Protein AF-A0A0Q1AAW4-F1 (afdb_monomer)

Structure (mmCIF, N/CA/C/O backbone):
data_AF-A0A0Q1AAW4-F1
#
_entry.id   AF-A0A0Q1AAW4-F1
#
loop_
_atom_site.group_PDB
_atom_site.id
_atom_site.type_symbol
_atom_site.label_atom_id
_atom_site.label_alt_id
_atom_site.label_comp_id
_atom_site.label_asym_id
_atom_site.label_entity_id
_atom_site.label_seq_id
_atom_site.pdbx_PDB_ins_code
_atom_site.Cartn_x
_atom_site.Cartn_y
_atom_site.Cartn_z
_atom_site.occupancy
_atom_site.B_iso_or_equiv
_atom_site.auth_seq_id
_atom_site.auth_comp_id
_atom_site.auth_asym_id
_atom_site.auth_atom_id
_atom_site.pdbx_PDB_model_num
ATOM 1 N N . MET A 1 1 ? 6.799 3.475 -17.991 1.00 76.94 1 MET A N 1
ATOM 2 C CA . MET A 1 1 ? 6.198 3.605 -16.646 1.00 76.94 1 MET A CA 1
ATOM 3 C C . MET A 1 1 ? 6.449 2.311 -15.898 1.00 76.94 1 MET A C 1
ATOM 5 O O . MET A 1 1 ? 6.546 1.279 -16.550 1.00 76.94 1 MET A O 1
ATOM 9 N N . GLU A 1 2 ? 6.630 2.361 -14.581 1.00 87.25 2 GLU A N 1
ATOM 10 C CA . GLU A 1 2 ? 6.707 1.134 -13.782 1.00 87.25 2 GLU A CA 1
ATOM 11 C C . GLU A 1 2 ? 5.345 0.426 -13.766 1.00 87.25 2 GLU A C 1
ATOM 13 O O . GLU A 1 2 ? 4.299 1.068 -13.869 1.00 87.25 2 GLU A O 1
ATOM 18 N N . SER A 1 3 ? 5.360 -0.900 -13.698 1.00 91.25 3 SER A N 1
ATOM 19 C CA . SER A 1 3 ? 4.155 -1.724 -13.616 1.00 91.25 3 SER A CA 1
ATOM 20 C C . SER A 1 3 ? 4.257 -2.635 -12.410 1.00 91.25 3 SER A C 1
ATOM 22 O O . SER A 1 3 ? 5.326 -3.173 -12.113 1.00 91.25 3 SER A O 1
ATOM 24 N N . ILE A 1 4 ? 3.147 -2.774 -11.697 1.00 92.00 4 ILE A N 1
ATOM 25 C CA . ILE A 1 4 ? 3.079 -3.529 -10.453 1.00 92.00 4 ILE A CA 1
ATOM 26 C C . ILE A 1 4 ? 1.947 -4.524 -10.581 1.00 92.00 4 ILE A C 1
ATOM 28 O O . ILE A 1 4 ? 0.813 -4.151 -10.873 1.00 92.00 4 ILE A O 1
ATOM 32 N N . PHE A 1 5 ? 2.274 -5.785 -10.342 1.00 93.44 5 PHE A N 1
ATOM 33 C CA . PHE A 1 5 ? 1.333 -6.887 -10.402 1.00 93.44 5 PHE A CA 1
ATOM 34 C C . PHE A 1 5 ? 1.195 -7.474 -9.006 1.00 93.44 5 PHE A C 1
ATOM 36 O O . PHE A 1 5 ? 2.180 -7.897 -8.403 1.00 93.44 5 PHE A O 1
ATOM 43 N N . VAL A 1 6 ? -0.031 -7.476 -8.495 1.00 92.19 6 VAL A N 1
ATOM 44 C CA . VAL A 1 6 ? -0.391 -8.077 -7.210 1.00 92.19 6 VAL A CA 1
ATOM 45 C C . VAL A 1 6 ? -1.100 -9.384 -7.527 1.00 92.19 6 VAL A C 1
ATOM 47 O O . VAL A 1 6 ? -2.113 -9.385 -8.221 1.00 92.19 6 VAL A O 1
ATOM 50 N N . THR A 1 7 ? -0.529 -10.496 -7.079 1.00 92.25 7 THR A N 1
ATOM 51 C CA . THR A 1 7 ? -1.017 -11.846 -7.399 1.00 92.25 7 THR A CA 1
ATOM 52 C C . THR A 1 7 ? -1.551 -12.539 -6.145 1.00 92.25 7 THR A C 1
ATOM 54 O O . THR A 1 7 ? -1.738 -11.912 -5.101 1.00 92.25 7 THR A O 1
ATOM 57 N N . ASP A 1 8 ? -1.789 -13.842 -6.228 1.00 89.00 8 ASP A N 1
ATOM 58 C CA . ASP A 1 8 ? -2.186 -14.686 -5.108 1.00 89.00 8 ASP A CA 1
ATOM 59 C C . ASP A 1 8 ? -1.052 -15.015 -4.127 1.00 89.00 8 ASP A C 1
ATOM 61 O O . ASP A 1 8 ? -1.314 -15.215 -2.944 1.00 89.00 8 ASP A O 1
ATOM 65 N N . ASN A 1 9 ? 0.203 -15.011 -4.580 1.00 92.44 9 ASN A N 1
ATOM 66 C CA . ASN A 1 9 ? 1.351 -15.397 -3.751 1.00 92.44 9 ASN A CA 1
ATOM 67 C C . ASN A 1 9 ? 2.457 -14.326 -3.658 1.00 92.44 9 ASN A C 1
ATOM 69 O O . ASN A 1 9 ? 3.345 -14.405 -2.807 1.00 92.44 9 ASN A O 1
ATOM 73 N N . ARG A 1 10 ? 2.450 -13.335 -4.553 1.00 94.44 10 ARG A N 1
ATOM 74 C CA . ARG A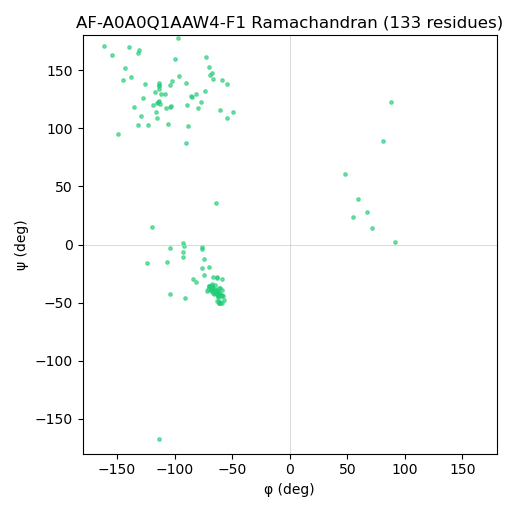 1 10 ? 3.573 -12.400 -4.709 1.00 94.44 10 ARG A CA 1
ATOM 75 C C . ARG A 1 10 ? 3.192 -11.044 -5.284 1.00 94.44 10 ARG A C 1
ATOM 77 O O . ARG A 1 10 ? 2.151 -10.891 -5.930 1.00 94.44 10 ARG A O 1
ATOM 84 N N . ILE A 1 11 ? 4.095 -10.087 -5.111 1.00 94.94 11 ILE A N 1
ATOM 85 C CA . ILE A 1 11 ? 4.085 -8.796 -5.793 1.00 94.94 11 ILE A CA 1
ATOM 86 C C . ILE A 1 11 ? 5.264 -8.751 -6.757 1.00 94.94 11 ILE A C 1
ATOM 88 O O . ILE A 1 11 ? 6.402 -8.990 -6.360 1.00 94.94 11 ILE A O 1
ATOM 92 N N . ILE A 1 12 ? 4.994 -8.394 -8.011 1.00 95.44 12 ILE A N 1
ATOM 93 C CA . ILE A 1 12 ? 6.015 -8.246 -9.050 1.00 95.44 12 ILE A CA 1
ATOM 94 C C . ILE A 1 12 ? 6.103 -6.776 -9.441 1.00 95.44 12 ILE A C 1
ATOM 96 O O . ILE A 1 12 ? 5.114 -6.181 -9.875 1.00 95.44 12 ILE A O 1
ATOM 100 N N . LYS A 1 13 ? 7.299 -6.198 -9.322 1.00 94.00 13 LYS A N 1
ATOM 101 C CA . LYS A 1 13 ? 7.619 -4.859 -9.815 1.00 94.00 13 LYS A CA 1
ATOM 102 C C . LYS A 1 13 ? 8.418 -4.965 -11.106 1.00 94.00 13 LYS A C 1
ATOM 104 O O . LYS A 1 13 ? 9.538 -5.468 -11.109 1.00 94.00 13 LYS A O 1
ATOM 109 N N . MET A 1 14 ? 7.868 -4.426 -12.186 1.00 94.56 14 MET A N 1
ATOM 110 C CA . MET A 1 14 ? 8.541 -4.303 -13.473 1.00 94.56 14 MET A CA 1
ATOM 111 C C . MET A 1 14 ? 8.898 -2.841 -13.727 1.00 94.56 14 MET A C 1
ATOM 113 O O . MET A 1 14 ? 8.026 -1.981 -13.840 1.00 94.56 14 MET A O 1
ATOM 117 N N . THR A 1 15 ? 10.191 -2.555 -13.833 1.00 93.31 15 THR A N 1
ATOM 118 C CA . THR A 1 15 ? 10.702 -1.205 -14.090 1.00 93.31 15 THR A CA 1
ATOM 119 C C . THR A 1 15 ? 11.405 -1.186 -15.443 1.00 93.31 15 THR A C 1
ATOM 121 O O . THR A 1 15 ? 12.485 -1.771 -15.553 1.00 93.31 15 THR A O 1
ATOM 124 N N . PRO A 1 16 ? 10.831 -0.544 -16.477 1.00 93.75 16 PRO A N 1
ATOM 125 C CA . PRO A 1 16 ? 11.491 -0.414 -17.769 1.00 93.75 16 PRO A CA 1
ATOM 126 C C . PRO A 1 16 ? 12.833 0.315 -17.649 1.00 93.75 16 PRO A C 1
ATOM 128 O O . PRO A 1 16 ? 12.967 1.287 -16.907 1.00 93.75 16 PRO A O 1
ATOM 131 N N . THR A 1 17 ? 13.813 -0.137 -18.416 1.00 92.50 17 THR A N 1
ATOM 132 C CA . THR A 1 17 ? 15.158 0.427 -18.544 1.00 92.50 17 THR A CA 1
ATOM 133 C C . THR A 1 17 ? 15.502 0.589 -20.027 1.00 92.50 17 THR A C 1
ATOM 135 O O . THR A 1 17 ? 14.776 0.105 -20.897 1.00 92.50 17 THR A O 1
ATOM 138 N N . THR A 1 18 ? 16.573 1.327 -20.341 1.00 91.44 18 THR A N 1
ATOM 139 C CA . THR A 1 18 ? 17.070 1.519 -21.721 1.00 91.44 18 THR A CA 1
ATOM 140 C C . THR A 1 18 ? 15.957 1.902 -22.711 1.00 91.44 18 THR A C 1
ATOM 142 O O . THR A 1 18 ? 15.655 1.157 -23.639 1.00 91.44 18 THR A O 1
ATOM 145 N N . LEU A 1 19 ? 15.287 3.038 -22.471 1.00 89.38 19 LEU A N 1
ATOM 146 C CA . LEU A 1 19 ? 14.175 3.539 -23.302 1.00 89.38 19 LEU A CA 1
ATOM 147 C C . LEU A 1 19 ? 13.011 2.541 -23.501 1.00 89.38 19 LEU A C 1
ATOM 149 O O . LEU A 1 19 ? 12.254 2.652 -24.458 1.00 89.38 19 LEU A O 1
ATOM 153 N N . GLY A 1 20 ? 12.844 1.575 -22.592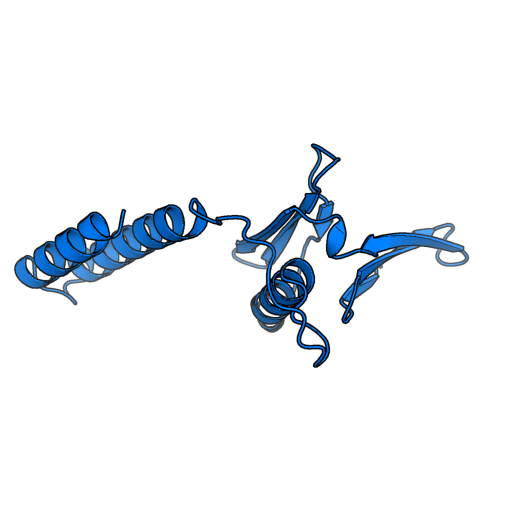 1.00 88.00 20 GLY A N 1
ATOM 154 C CA . GLY A 1 20 ? 11.774 0.575 -22.653 1.00 88.00 20 GLY A CA 1
ATOM 155 C C . GLY A 1 20 ? 12.138 -0.713 -23.390 1.00 88.00 20 GLY A C 1
ATOM 156 O O . GLY A 1 20 ? 11.302 -1.605 -23.476 1.00 88.00 20 GLY A O 1
ATOM 157 N N . LEU A 1 21 ? 13.376 -0.850 -23.877 1.00 92.88 21 LEU A N 1
ATOM 158 C CA . LEU A 1 21 ? 13.855 -2.074 -24.533 1.00 92.88 21 LEU A CA 1
ATOM 159 C C . LEU A 1 21 ? 14.173 -3.200 -23.542 1.00 92.88 21 LEU A C 1
ATOM 161 O O . LEU A 1 21 ? 14.262 -4.367 -23.920 1.00 92.88 21 LEU A O 1
ATOM 165 N N . ARG A 1 22 ? 14.397 -2.853 -22.273 1.00 94.62 22 ARG A N 1
ATOM 166 C CA . ARG A 1 22 ? 14.678 -3.796 -21.188 1.00 94.62 22 ARG A CA 1
ATOM 167 C C . ARG A 1 22 ? 13.799 -3.466 -19.989 1.00 94.62 22 ARG A C 1
ATOM 169 O O . ARG A 1 22 ? 13.216 -2.387 -19.914 1.00 94.62 22 ARG A O 1
ATOM 176 N N . ALA A 1 23 ? 13.704 -4.390 -19.042 1.00 94.31 23 ALA A N 1
ATOM 177 C CA . ALA A 1 23 ? 13.056 -4.138 -17.766 1.00 94.31 23 ALA A CA 1
ATOM 178 C C . ALA A 1 23 ? 13.770 -4.888 -16.642 1.00 94.31 23 ALA A C 1
ATOM 180 O O . ALA A 1 23 ? 14.189 -6.032 -16.814 1.00 94.31 23 ALA A O 1
ATOM 181 N N . ASN A 1 24 ? 13.878 -4.238 -15.488 1.00 95.25 24 ASN A N 1
ATOM 182 C CA . ASN A 1 24 ? 14.223 -4.896 -14.237 1.00 95.25 24 ASN A CA 1
ATOM 183 C C . ASN A 1 24 ? 12.944 -5.468 -13.630 1.00 95.25 24 ASN A C 1
ATOM 185 O O . ASN A 1 24 ? 11.966 -4.737 -13.459 1.00 95.25 24 ASN A O 1
ATOM 189 N N . ILE A 1 25 ? 12.962 -6.760 -13.313 1.00 95.00 25 ILE A N 1
ATOM 190 C CA . ILE A 1 25 ? 11.842 -7.466 -12.692 1.00 95.00 25 ILE A CA 1
ATOM 191 C C . ILE A 1 25 ? 12.270 -7.850 -11.281 1.00 95.00 25 ILE A C 1
ATOM 193 O O . ILE A 1 25 ? 13.262 -8.554 -11.102 1.00 95.00 25 ILE A O 1
ATOM 197 N N . THR A 1 26 ? 11.535 -7.371 -10.284 1.00 93.06 26 THR A N 1
ATOM 198 C CA . THR A 1 26 ? 11.738 -7.723 -8.878 1.00 93.06 26 THR A CA 1
ATOM 199 C C . THR A 1 26 ? 10.500 -8.436 -8.365 1.00 93.06 26 THR A C 1
ATOM 201 O O . THR A 1 26 ? 9.382 -7.966 -8.576 1.00 93.06 26 THR A O 1
ATOM 204 N N . ASP A 1 27 ? 10.713 -9.565 -7.702 1.00 94.31 27 ASP A N 1
ATOM 205 C CA . ASP A 1 27 ? 9.669 -10.412 -7.136 1.00 94.31 27 ASP A CA 1
ATOM 206 C C . ASP A 1 27 ? 9.761 -10.390 -5.605 1.00 94.31 27 ASP A C 1
ATOM 208 O O . ASP A 1 27 ? 10.850 -10.508 -5.038 1.00 94.31 27 ASP A O 1
ATOM 212 N N . HIS A 1 28 ? 8.618 -10.218 -4.946 1.00 93.69 28 HIS A N 1
ATOM 213 C CA . HIS A 1 28 ? 8.476 -10.257 -3.500 1.00 93.69 28 HIS A CA 1
ATOM 214 C C . HIS A 1 28 ? 7.337 -11.205 -3.119 1.00 93.69 28 HIS A C 1
ATOM 216 O O . HIS A 1 28 ? 6.162 -10.894 -3.333 1.00 93.69 28 HIS A O 1
ATOM 222 N N . LEU A 1 29 ? 7.679 -12.344 -2.515 1.00 94.69 29 LEU A N 1
ATOM 223 C CA . LEU A 1 29 ? 6.704 -13.294 -1.981 1.00 94.69 29 LEU A CA 1
ATOM 224 C C . LEU A 1 29 ? 5.997 -12.711 -0.756 1.00 94.69 29 LEU A C 1
ATOM 226 O O . LEU A 1 29 ? 6.610 -12.025 0.064 1.00 94.69 29 LEU A O 1
ATOM 230 N N . TYR A 1 30 ? 4.721 -13.048 -0.573 1.00 94.94 30 TYR A N 1
ATOM 231 C CA . TYR A 1 30 ? 3.990 -12.641 0.628 1.00 94.94 30 TYR A CA 1
ATOM 232 C C . TYR A 1 30 ? 4.569 -13.234 1.918 1.00 94.94 30 TYR A C 1
ATOM 234 O O . TYR A 1 30 ? 4.478 -12.601 2.970 1.00 94.94 30 TYR A O 1
ATOM 242 N N . SER A 1 31 ? 5.213 -14.405 1.845 1.00 91.69 31 SER A N 1
ATOM 243 C CA . SER A 1 31 ? 5.902 -15.033 2.982 1.00 91.69 31 SER A CA 1
ATOM 244 C C . SER A 1 31 ? 7.003 -14.158 3.577 1.00 91.69 31 SER A C 1
ATOM 246 O O . SER A 1 31 ? 7.256 -14.225 4.779 1.00 91.69 31 SER A O 1
ATOM 248 N N . ASP A 1 32 ? 7.624 -13.314 2.755 1.00 94.12 32 ASP A N 1
ATOM 249 C CA . ASP A 1 32 ? 8.787 -12.510 3.133 1.00 94.12 32 ASP A CA 1
ATOM 250 C C . ASP A 1 32 ? 8.376 -11.121 3.642 1.00 94.12 32 ASP A C 1
ATOM 252 O O . ASP A 1 32 ? 9.197 -10.351 4.148 1.00 94.12 32 ASP A O 1
ATOM 256 N N . MET A 1 33 ? 7.084 -10.803 3.552 1.00 93.81 33 MET A N 1
ATOM 257 C CA . MET A 1 33 ? 6.494 -9.564 4.036 1.00 93.81 33 MET A CA 1
ATOM 258 C C . MET A 1 33 ? 6.039 -9.730 5.491 1.00 93.81 33 MET A C 1
ATOM 260 O O . MET A 1 33 ? 5.503 -10.764 5.901 1.00 93.81 33 MET A O 1
ATOM 264 N N . ALA A 1 34 ? 6.283 -8.700 6.294 1.00 92.19 34 ALA A N 1
ATOM 265 C CA . ALA A 1 34 ? 5.873 -8.628 7.691 1.00 92.19 34 ALA A CA 1
ATOM 266 C C . ALA A 1 34 ? 4.493 -7.974 7.826 1.00 92.19 34 ALA A C 1
ATOM 268 O O . ALA A 1 34 ? 3.636 -8.466 8.554 1.00 92.19 34 ALA A O 1
ATOM 269 N N . ASN A 1 35 ? 4.274 -6.860 7.125 1.00 91.62 35 ASN A N 1
ATOM 270 C CA . ASN A 1 35 ? 2.992 -6.164 7.074 1.00 91.62 35 ASN A CA 1
ATOM 271 C C . ASN A 1 35 ? 2.934 -5.216 5.865 1.00 91.62 35 ASN A C 1
ATOM 273 O O . ASN A 1 35 ? 3.944 -4.964 5.205 1.00 91.62 35 ASN A O 1
ATOM 277 N N . ALA A 1 36 ? 1.744 -4.677 5.603 1.00 93.31 36 ALA A N 1
ATOM 278 C CA . ALA A 1 36 ? 1.515 -3.653 4.594 1.00 93.31 36 ALA A CA 1
ATOM 279 C C . ALA A 1 36 ? 0.564 -2.575 5.131 1.00 93.31 36 ALA A C 1
ATOM 281 O O . ALA A 1 36 ? -0.363 -2.896 5.878 1.00 93.31 36 ALA A O 1
ATOM 282 N N . ASN A 1 37 ? 0.789 -1.315 4.744 1.00 92.19 37 ASN A N 1
ATOM 283 C CA . ASN A 1 37 ? 0.009 -0.151 5.174 1.00 92.19 37 ASN A CA 1
ATOM 284 C C . ASN A 1 37 ? -0.153 0.864 4.036 1.00 92.19 37 ASN A C 1
ATOM 286 O O . ASN A 1 37 ? 0.721 0.993 3.179 1.00 92.19 37 ASN A O 1
ATOM 290 N N . LEU A 1 38 ? -1.245 1.631 4.060 1.00 92.44 38 LEU A N 1
ATOM 291 C CA . LEU A 1 38 ? -1.481 2.731 3.123 1.00 92.44 38 LEU A CA 1
ATOM 292 C C . LEU A 1 38 ? -1.239 4.081 3.794 1.00 92.44 38 LEU A C 1
ATOM 294 O O . LEU A 1 38 ? -1.736 4.339 4.888 1.00 92.44 38 LEU A O 1
ATOM 298 N N . LYS A 1 39 ? -0.575 4.987 3.082 1.00 90.00 39 LYS A N 1
ATOM 299 C CA . LYS A 1 39 ? -0.519 6.411 3.404 1.00 90.00 39 LYS A CA 1
ATOM 300 C C . LYS A 1 39 ? -1.399 7.166 2.415 1.00 90.00 39 LYS A C 1
ATOM 302 O O . LYS A 1 39 ? -1.034 7.358 1.257 1.00 90.00 39 LYS A O 1
ATOM 307 N N . LYS A 1 40 ? -2.582 7.577 2.868 1.00 87.94 40 LYS A N 1
ATOM 308 C CA . LYS A 1 40 ? -3.565 8.281 2.034 1.00 87.94 40 LYS A CA 1
ATOM 309 C C . LYS A 1 40 ? -3.189 9.757 1.914 1.00 87.94 40 LYS A C 1
ATOM 311 O O . LYS A 1 40 ? -3.163 10.473 2.910 1.00 87.94 40 LYS A O 1
ATOM 316 N N . GLY A 1 41 ? -2.902 10.204 0.697 1.00 84.94 41 GLY A N 1
ATOM 317 C CA . GLY A 1 41 ? -2.718 11.612 0.359 1.00 84.94 41 GLY A CA 1
ATOM 318 C C . GLY A 1 41 ? -3.984 12.246 -0.225 1.00 84.94 41 GLY A C 1
ATOM 319 O O . GLY A 1 41 ? -5.008 11.593 -0.444 1.00 84.94 41 GLY A O 1
ATOM 320 N N . ILE A 1 42 ? -3.914 13.547 -0.518 1.00 83.25 42 ILE A N 1
ATOM 321 C CA . ILE A 1 42 ? -5.026 14.301 -1.127 1.00 83.25 42 ILE A CA 1
ATOM 322 C C . ILE A 1 42 ? -5.260 13.861 -2.579 1.00 83.25 42 ILE A C 1
ATOM 324 O O . ILE A 1 42 ? -6.408 13.746 -3.000 1.00 83.25 42 ILE A O 1
ATOM 328 N N . LEU A 1 43 ? -4.194 13.532 -3.312 1.00 83.06 43 LEU A N 1
ATOM 329 C CA . LEU A 1 43 ? -4.266 13.162 -4.729 1.00 83.06 43 LEU A CA 1
ATOM 330 C C . LEU A 1 43 ? -4.111 11.659 -4.957 1.00 83.06 43 LEU A C 1
ATOM 332 O O . LEU A 1 43 ? -4.878 11.070 -5.709 1.00 83.06 43 LEU A O 1
ATOM 336 N N . ALA A 1 44 ? -3.176 11.022 -4.257 1.00 87.19 44 ALA A N 1
ATOM 337 C CA . ALA A 1 44 ? -2.878 9.608 -4.432 1.00 87.19 44 ALA A CA 1
ATOM 338 C C . ALA A 1 44 ? -2.621 8.915 -3.095 1.00 87.19 44 ALA A C 1
ATOM 340 O O . ALA A 1 44 ? -2.522 9.564 -2.050 1.00 87.19 44 ALA A O 1
ATOM 341 N N . THR A 1 45 ? -2.539 7.590 -3.140 1.00 90.56 45 THR A N 1
ATOM 342 C CA . THR A 1 45 ? -2.198 6.762 -1.985 1.00 90.56 45 THR A CA 1
ATOM 343 C C . THR A 1 45 ? -0.855 6.092 -2.223 1.00 90.56 45 THR A C 1
ATOM 345 O O . THR A 1 45 ? -0.609 5.564 -3.303 1.00 90.56 45 THR A O 1
ATOM 348 N N . ASP A 1 46 ? -0.005 6.077 -1.204 1.00 92.38 46 ASP A N 1
ATOM 349 C CA . ASP A 1 46 ? 1.234 5.306 -1.225 1.00 92.38 46 ASP A CA 1
ATOM 350 C C . ASP A 1 46 ? 1.050 4.029 -0.398 1.00 92.38 46 ASP A C 1
ATOM 352 O O . ASP A 1 46 ? 0.419 4.050 0.660 1.00 92.38 46 ASP A O 1
ATOM 356 N N . LEU A 1 47 ? 1.608 2.915 -0.861 1.00 92.69 47 LEU A N 1
ATOM 357 C CA . LEU A 1 47 ? 1.615 1.633 -0.164 1.00 92.69 47 LEU A CA 1
ATOM 358 C C . LEU A 1 47 ? 3.024 1.339 0.348 1.00 92.69 47 LEU A C 1
ATOM 360 O O . LEU A 1 47 ? 3.999 1.390 -0.402 1.00 92.69 47 LEU A O 1
ATOM 364 N N . PHE A 1 48 ? 3.102 0.999 1.628 1.00 94.44 48 PHE A N 1
ATOM 365 C CA . PHE A 1 48 ? 4.323 0.651 2.337 1.00 94.44 48 PHE A CA 1
ATOM 366 C C . PHE A 1 48 ? 4.251 -0.808 2.752 1.00 94.44 48 PHE A C 1
ATOM 368 O O . PHE A 1 48 ? 3.330 -1.197 3.469 1.00 94.44 48 PHE A O 1
ATOM 375 N N . ILE A 1 49 ? 5.222 -1.604 2.320 1.00 94.38 49 ILE A N 1
ATOM 376 C CA . ILE A 1 49 ? 5.337 -3.016 2.668 1.00 94.38 49 ILE A CA 1
ATOM 377 C C . ILE A 1 49 ? 6.623 -3.200 3.462 1.00 94.38 49 ILE A C 1
ATOM 379 O O . ILE A 1 49 ? 7.727 -3.020 2.943 1.00 94.38 49 ILE A O 1
ATOM 383 N N . ASN A 1 50 ? 6.470 -3.566 4.729 1.00 92.75 50 ASN A N 1
ATOM 384 C CA . ASN A 1 50 ? 7.597 -3.912 5.577 1.00 92.75 50 ASN A CA 1
ATOM 385 C C . ASN A 1 50 ? 7.998 -5.357 5.297 1.00 92.75 50 ASN A C 1
ATOM 387 O O . ASN A 1 50 ? 7.159 -6.259 5.311 1.00 92.75 50 ASN A O 1
ATOM 391 N N . MET A 1 51 ? 9.284 -5.572 5.057 1.00 90.94 51 MET A N 1
ATOM 392 C CA . MET A 1 51 ? 9.858 -6.882 4.769 1.00 90.94 51 MET A CA 1
ATOM 393 C C . MET A 1 51 ? 10.435 -7.483 6.054 1.00 90.94 51 MET A C 1
ATOM 395 O O . MET A 1 51 ? 10.973 -6.760 6.889 1.00 90.94 51 MET A O 1
ATOM 399 N N . ARG A 1 52 ? 10.354 -8.806 6.228 1.00 90.38 52 ARG A N 1
ATOM 400 C CA . ARG A 1 52 ? 10.806 -9.486 7.461 1.00 90.38 52 ARG A CA 1
ATOM 401 C C . ARG A 1 52 ? 12.311 -9.375 7.694 1.00 90.38 52 ARG A C 1
ATOM 403 O O . ARG A 1 52 ? 12.752 -9.286 8.833 1.00 90.38 52 ARG A O 1
ATOM 410 N N . HIS A 1 53 ? 13.087 -9.380 6.613 1.00 90.31 53 HIS A N 1
ATOM 411 C CA . HIS A 1 53 ? 14.554 -9.413 6.652 1.00 90.31 53 HIS A CA 1
ATOM 412 C C . HIS A 1 53 ? 15.197 -8.198 5.978 1.00 90.31 53 HIS A C 1
ATOM 414 O O . HIS A 1 53 ? 16.386 -8.221 5.671 1.00 90.31 53 HIS A O 1
ATOM 420 N N . ASN A 1 54 ? 14.422 -7.141 5.727 1.00 84.06 54 ASN A N 1
ATOM 421 C CA . ASN A 1 54 ? 14.938 -5.914 5.137 1.00 84.06 54 ASN A CA 1
ATOM 422 C C . ASN A 1 54 ? 14.378 -4.696 5.894 1.00 84.06 54 ASN A C 1
ATOM 424 O O . ASN A 1 54 ? 13.161 -4.505 5.903 1.00 84.06 54 ASN A O 1
ATOM 428 N N . PRO A 1 55 ? 15.245 -3.876 6.524 1.00 80.38 55 PRO A N 1
ATOM 429 C CA . PRO A 1 55 ? 14.816 -2.717 7.303 1.00 80.38 55 PRO A CA 1
ATOM 430 C C . PRO A 1 55 ? 14.249 -1.589 6.436 1.00 80.38 55 PRO A C 1
ATOM 432 O O . PRO A 1 55 ? 13.553 -0.718 6.950 1.00 80.38 55 PRO A O 1
ATOM 435 N N . GLN A 1 56 ? 14.546 -1.581 5.133 1.00 86.06 56 GLN A N 1
ATOM 436 C CA . GLN A 1 56 ? 13.989 -0.601 4.211 1.00 86.06 56 GLN A CA 1
ATOM 437 C C . GLN A 1 56 ? 12.661 -1.116 3.640 1.00 86.06 56 GLN A C 1
ATOM 439 O O . GLN A 1 56 ? 12.650 -2.169 2.992 1.00 86.06 56 GLN A O 1
ATOM 444 N N . PRO A 1 57 ? 11.541 -0.397 3.845 1.00 82.88 57 PRO A N 1
ATOM 445 C CA . PRO A 1 57 ? 10.253 -0.813 3.320 1.00 82.88 57 PRO A CA 1
ATOM 446 C C . PRO A 1 57 ? 10.243 -0.749 1.795 1.00 82.88 57 PRO A C 1
ATOM 448 O O . PRO A 1 57 ? 10.758 0.185 1.175 1.00 82.88 57 PRO A O 1
ATOM 451 N N . PHE A 1 58 ? 9.582 -1.722 1.180 1.00 90.19 58 PHE A N 1
ATOM 452 C CA . PHE A 1 58 ? 9.252 -1.654 -0.232 1.00 90.19 58 PHE A CA 1
ATOM 453 C C . PHE A 1 58 ? 8.059 -0.713 -0.412 1.00 90.19 58 PHE A C 1
ATOM 455 O O . PHE A 1 58 ? 7.002 -0.907 0.191 1.00 90.19 58 PHE A O 1
ATOM 462 N N . MET A 1 59 ? 8.242 0.327 -1.223 1.00 90.81 59 MET A N 1
ATOM 463 C CA . MET A 1 59 ? 7.233 1.361 -1.431 1.00 90.81 59 MET A CA 1
ATOM 464 C C . MET A 1 59 ? 6.701 1.345 -2.855 1.00 90.81 59 MET A C 1
ATOM 466 O O . MET A 1 59 ? 7.463 1.301 -3.825 1.00 90.81 59 MET A O 1
ATOM 470 N N . ILE A 1 60 ? 5.389 1.500 -2.957 1.00 90.50 60 ILE A N 1
ATOM 471 C CA . ILE A 1 60 ? 4.684 1.743 -4.205 1.00 90.50 60 ILE A CA 1
ATOM 472 C C . ILE A 1 60 ? 3.998 3.097 -4.082 1.00 90.50 60 ILE A C 1
ATOM 474 O O . ILE A 1 60 ? 3.183 3.300 -3.184 1.00 90.50 60 ILE A O 1
ATOM 478 N N . LYS A 1 61 ? 4.344 4.024 -4.972 1.00 90.50 61 LYS A N 1
ATOM 479 C CA . LYS A 1 61 ? 3.821 5.391 -4.947 1.00 90.50 61 LYS A CA 1
ATOM 480 C C . LYS A 1 61 ? 2.690 5.575 -5.944 1.00 90.50 61 LYS A C 1
ATOM 482 O O . LYS A 1 61 ? 2.606 4.845 -6.929 1.00 90.50 61 LYS A O 1
ATOM 487 N N . ASN A 1 62 ? 1.888 6.612 -5.722 1.00 89.31 62 ASN A N 1
ATOM 488 C CA . ASN A 1 62 ? 0.884 7.088 -6.676 1.00 89.31 62 ASN A CA 1
ATOM 489 C C . ASN A 1 62 ? -0.182 6.043 -7.059 1.00 89.31 62 ASN A C 1
ATOM 491 O O . ASN A 1 62 ? -0.613 5.979 -8.210 1.00 89.31 62 ASN A O 1
ATOM 495 N N . ILE A 1 63 ? -0.635 5.234 -6.100 1.00 90.25 63 ILE A N 1
ATOM 496 C CA . ILE A 1 63 ? -1.740 4.296 -6.318 1.00 90.25 63 ILE A CA 1
ATOM 497 C C . ILE A 1 63 ? -3.066 5.079 -6.388 1.00 90.25 63 ILE A C 1
ATOM 499 O O . ILE A 1 63 ? -3.332 5.910 -5.503 1.00 90.25 63 ILE A O 1
ATOM 503 N N . PRO A 1 64 ? -3.919 4.805 -7.395 1.00 88.31 64 PRO A N 1
ATOM 504 C CA . PRO A 1 64 ? -5.289 5.310 -7.460 1.00 88.31 64 PRO A CA 1
ATOM 505 C C . PRO A 1 64 ? -6.099 4.979 -6.198 1.00 88.31 64 PRO A C 1
ATOM 507 O O . PRO A 1 64 ? -5.993 3.895 -5.621 1.00 88.31 64 PRO A O 1
ATOM 510 N N . LYS A 1 65 ? -6.894 5.939 -5.719 1.00 85.81 65 LYS A N 1
ATOM 511 C CA . LYS A 1 65 ? -7.588 5.828 -4.422 1.00 85.81 65 LYS A CA 1
ATOM 512 C C . LYS A 1 65 ? -8.679 4.761 -4.395 1.00 85.81 65 LYS A C 1
ATOM 514 O O . LYS A 1 65 ? -8.901 4.153 -3.351 1.00 85.81 65 LYS A O 1
ATOM 519 N N . ASP A 1 66 ? -9.346 4.579 -5.522 1.00 86.75 66 ASP A N 1
ATOM 520 C CA . ASP A 1 66 ? -10.403 3.603 -5.769 1.00 86.75 66 ASP A CA 1
ATOM 521 C C . ASP A 1 66 ? -9.915 2.159 -5.575 1.00 86.75 66 ASP A C 1
ATOM 523 O O . ASP A 1 66 ? -10.589 1.388 -4.900 1.00 86.75 66 ASP A O 1
ATOM 527 N N . GLY A 1 67 ? -8.713 1.817 -6.050 1.00 84.56 67 GLY A N 1
ATOM 528 C CA . GLY A 1 67 ? -8.147 0.463 -5.918 1.00 84.56 67 GLY A CA 1
ATOM 529 C C . GLY A 1 67 ? -7.258 0.223 -4.689 1.00 84.56 67 GLY A C 1
ATOM 530 O O . GLY A 1 67 ? -6.892 -0.917 -4.397 1.00 84.56 67 GLY A O 1
ATOM 531 N N . ALA A 1 68 ? -6.877 1.271 -3.951 1.00 89.44 68 ALA A N 1
ATOM 532 C CA . ALA A 1 68 ? -5.834 1.164 -2.927 1.00 89.44 68 ALA A CA 1
ATOM 533 C C . ALA A 1 68 ? -6.192 0.212 -1.769 1.00 89.44 68 ALA A C 1
ATOM 535 O O . ALA A 1 68 ? -5.341 -0.563 -1.326 1.00 89.44 68 ALA A O 1
ATOM 536 N N . ASN A 1 69 ? -7.437 0.247 -1.277 1.00 90.44 69 ASN A N 1
ATOM 537 C CA . ASN A 1 69 ? -7.849 -0.619 -0.164 1.00 90.44 69 ASN A CA 1
ATOM 538 C C . ASN A 1 69 ? -7.934 -2.094 -0.592 1.00 90.44 69 ASN A C 1
ATOM 540 O O . ASN A 1 69 ? -7.572 -2.968 0.192 1.00 90.44 69 ASN A O 1
ATOM 544 N N . ASP A 1 70 ? -8.353 -2.371 -1.828 1.00 90.62 70 ASP A N 1
ATOM 545 C CA . ASP A 1 70 ? -8.433 -3.737 -2.358 1.00 90.62 70 ASP A CA 1
ATOM 546 C C . ASP A 1 70 ? -7.043 -4.348 -2.535 1.00 90.62 70 ASP A C 1
ATOM 548 O O . ASP A 1 70 ? -6.815 -5.507 -2.177 1.00 90.62 70 ASP A O 1
ATOM 552 N N . ILE A 1 71 ? -6.081 -3.542 -2.995 1.00 91.19 71 ILE A N 1
ATOM 553 C CA . ILE A 1 71 ? -4.668 -3.927 -3.047 1.00 91.19 71 ILE A CA 1
ATOM 554 C C . ILE A 1 71 ? -4.152 -4.244 -1.639 1.00 91.19 71 ILE A C 1
ATOM 556 O O . ILE A 1 71 ? -3.587 -5.317 -1.426 1.00 91.19 71 ILE A O 1
ATOM 560 N N . LEU A 1 72 ? -4.3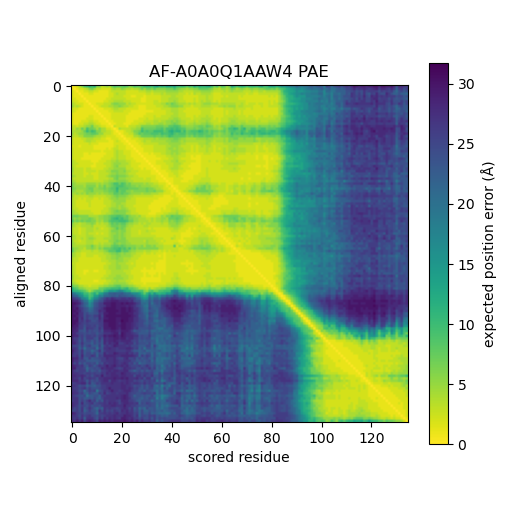81 -3.354 -0.664 1.00 92.50 72 LEU A N 1
ATOM 561 C CA . LEU A 1 72 ? -3.961 -3.577 0.723 1.00 92.50 72 LEU A CA 1
ATOM 562 C C . LEU A 1 72 ? -4.552 -4.877 1.283 1.00 92.50 72 LEU A C 1
ATOM 564 O O . LEU A 1 72 ? -3.821 -5.693 1.842 1.00 92.50 72 LEU A O 1
ATOM 568 N N . LYS A 1 73 ? -5.859 -5.085 1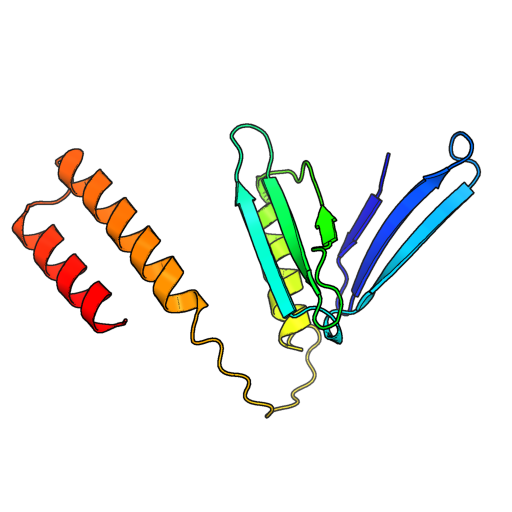.098 1.00 91.88 73 LYS A N 1
ATOM 569 C CA . LYS A 1 73 ? -6.568 -6.283 1.554 1.00 91.88 73 LYS A CA 1
ATOM 570 C C . LYS A 1 73 ? -5.993 -7.543 0.917 1.00 91.88 73 LYS A C 1
ATOM 572 O O . LYS A 1 73 ? -5.764 -8.524 1.618 1.00 91.88 73 LYS A O 1
ATOM 577 N N . THR A 1 74 ? -5.726 -7.516 -0.387 1.00 91.44 74 THR A N 1
ATOM 578 C CA . THR A 1 74 ? -5.109 -8.637 -1.109 1.00 91.44 74 THR A CA 1
ATOM 579 C C . THR A 1 74 ? -3.751 -8.974 -0.503 1.00 91.44 74 THR A C 1
ATOM 581 O O . THR A 1 74 ? -3.522 -10.105 -0.089 1.00 91.44 74 THR A O 1
ATOM 584 N N . ILE A 1 75 ? -2.884 -7.984 -0.315 1.00 92.88 75 ILE A N 1
ATOM 585 C CA . ILE A 1 75 ? -1.554 -8.211 0.260 1.00 92.88 75 ILE A CA 1
ATOM 586 C C . ILE A 1 75 ? -1.652 -8.754 1.689 1.00 92.88 75 ILE A C 1
ATOM 588 O O . ILE A 1 75 ? -0.975 -9.719 2.024 1.00 92.88 75 ILE A O 1
ATOM 592 N N . GLN A 1 76 ? -2.528 -8.196 2.527 1.00 93.56 76 GLN A N 1
ATOM 593 C CA . GLN A 1 76 ? -2.736 -8.682 3.894 1.00 93.56 76 GLN A CA 1
ATOM 594 C C . GLN A 1 76 ? -3.253 -10.127 3.927 1.00 93.56 76 GLN A C 1
ATOM 596 O O . GLN A 1 76 ? -2.783 -10.930 4.734 1.00 93.56 76 GLN A O 1
ATOM 601 N N . MET A 1 77 ? -4.182 -10.488 3.036 1.00 90.62 77 MET A N 1
ATOM 602 C CA . MET A 1 77 ? -4.630 -11.875 2.886 1.00 90.62 77 MET A CA 1
ATOM 603 C C . MET A 1 77 ? -3.484 -12.785 2.437 1.00 90.62 77 MET A C 1
ATOM 605 O O . MET A 1 77 ? -3.358 -13.892 2.954 1.00 90.62 77 MET A O 1
ATOM 609 N N . GLY A 1 78 ? -2.637 -12.314 1.524 1.00 92.12 78 GLY A N 1
ATOM 610 C CA . GLY A 1 78 ? -1.449 -13.022 1.061 1.00 92.12 78 GLY A CA 1
ATOM 611 C C . GLY A 1 78 ? -0.445 -13.287 2.179 1.00 92.12 78 GLY A C 1
ATOM 612 O O . GLY A 1 78 ? -0.033 -14.426 2.379 1.00 92.12 78 GLY A O 1
ATOM 613 N N . ILE A 1 79 ? -0.118 -12.259 2.969 1.00 92.31 79 ILE A N 1
ATOM 614 C CA . ILE A 1 79 ? 0.777 -12.350 4.138 1.00 92.31 79 ILE A CA 1
ATOM 615 C C . ILE A 1 79 ? 0.237 -13.352 5.162 1.00 92.31 79 ILE A C 1
ATOM 617 O O . ILE A 1 79 ? 0.994 -14.117 5.757 1.00 92.31 79 ILE A O 1
ATOM 621 N N . ALA A 1 80 ? -1.083 -13.373 5.351 1.00 90.56 80 ALA A N 1
ATOM 622 C CA . ALA A 1 80 ? -1.755 -14.314 6.237 1.00 90.56 80 ALA A CA 1
ATOM 623 C C . ALA A 1 80 ? -1.883 -15.737 5.653 1.00 90.56 80 ALA A C 1
ATOM 625 O O . ALA A 1 80 ? -2.443 -16.606 6.324 1.00 90.56 80 ALA A O 1
ATOM 626 N N . GLY A 1 81 ? -1.427 -15.979 4.417 1.00 88.44 81 GLY A N 1
ATOM 627 C CA . GLY A 1 81 ? -1.555 -17.267 3.730 1.00 88.44 81 GLY A CA 1
ATOM 628 C C . GLY A 1 81 ? -3.000 -17.642 3.387 1.00 88.44 81 GLY A C 1
ATOM 629 O O . GLY A 1 81 ? -3.339 -18.821 3.368 1.00 88.44 81 GLY A O 1
ATOM 630 N N . ARG A 1 82 ? -3.876 -16.649 3.180 1.00 85.69 82 ARG A N 1
ATOM 631 C CA . ARG A 1 82 ? -5.327 -16.827 2.974 1.00 85.69 82 ARG A CA 1
ATOM 632 C C . ARG A 1 82 ? -5.780 -16.678 1.521 1.00 85.69 82 ARG A C 1
ATOM 634 O O . ARG A 1 82 ? -6.971 -16.838 1.259 1.00 85.69 82 ARG A O 1
ATOM 641 N N . ILE A 1 83 ? -4.884 -16.349 0.587 1.00 76.31 83 ILE A N 1
ATOM 642 C CA . ILE A 1 83 ? -5.232 -16.329 -0.838 1.00 76.31 83 ILE A CA 1
ATOM 643 C C . ILE A 1 83 ? -5.051 -17.736 -1.418 1.00 76.31 83 ILE A C 1
ATOM 645 O O . ILE A 1 83 ? -4.000 -18.349 -1.263 1.00 76.31 83 ILE A O 1
ATOM 649 N N . GLY A 1 84 ? -6.098 -18.239 -2.078 1.00 61.94 84 GLY A N 1
ATOM 650 C CA . GLY A 1 84 ? -6.177 -19.611 -2.582 1.00 61.94 84 GLY A CA 1
ATOM 651 C C . GLY A 1 84 ? -6.731 -20.555 -1.514 1.00 61.94 84 GLY A C 1
ATOM 652 O O . GLY A 1 84 ? -6.199 -20.637 -0.415 1.00 61.94 84 GLY A O 1
ATOM 653 N N . GLY A 1 85 ? -7.828 -21.256 -1.823 1.00 50.84 85 GLY A N 1
ATOM 654 C CA . GLY A 1 85 ? -8.648 -22.070 -0.908 1.00 50.84 85 GLY A CA 1
ATOM 655 C C . GLY A 1 85 ? -7.991 -23.302 -0.260 1.00 50.84 85 GLY A C 1
ATOM 656 O O . GLY A 1 85 ? -8.657 -24.314 -0.057 1.00 50.84 85 GLY A O 1
ATOM 657 N N . GLY A 1 86 ? -6.706 -23.248 0.084 1.00 46.31 86 GLY A N 1
ATOM 658 C CA . GLY A 1 86 ? -6.021 -24.253 0.881 1.00 46.31 86 GLY A CA 1
ATOM 659 C C . GLY A 1 86 ? -6.150 -23.949 2.370 1.00 46.31 86 GLY A C 1
ATOM 660 O O . GLY A 1 86 ? -5.413 -23.130 2.911 1.00 46.31 86 GLY A O 1
ATOM 661 N N . LYS A 1 87 ? -7.046 -24.656 3.066 1.00 51.22 87 LYS A N 1
ATOM 662 C CA . LYS A 1 87 ? -6.979 -24.774 4.528 1.00 51.22 87 LYS A CA 1
ATOM 663 C C . LYS A 1 87 ? -5.593 -25.298 4.924 1.00 51.22 87 LYS A C 1
ATOM 665 O O . LYS A 1 87 ? -5.316 -26.482 4.750 1.00 51.22 87 LYS A O 1
ATOM 670 N N . LYS A 1 88 ? -4.760 -24.450 5.523 1.00 44.34 88 LYS A N 1
ATOM 671 C CA . LYS A 1 88 ? -3.725 -24.875 6.472 1.00 44.34 88 LYS A CA 1
ATOM 672 C C . LYS A 1 88 ? -3.810 -23.986 7.704 1.00 44.34 88 LYS A C 1
ATOM 674 O O . LYS A 1 88 ? -3.438 -22.819 7.689 1.00 44.34 88 LYS A O 1
ATOM 679 N N . SER A 1 89 ? -4.392 -24.555 8.750 1.00 47.69 89 SER A N 1
ATOM 680 C CA . SER A 1 89 ? -4.436 -23.977 10.084 1.00 47.69 89 SER A CA 1
ATOM 681 C C . SER A 1 89 ? -3.049 -23.989 10.735 1.00 47.69 89 SER A C 1
ATOM 683 O O . SER A 1 89 ? -2.265 -24.905 10.508 1.00 47.69 89 SER A O 1
ATOM 685 N N . GLN A 1 90 ? -2.865 -23.018 11.634 1.00 47.66 90 GLN A N 1
ATOM 686 C CA . GLN A 1 90 ? -1.923 -22.966 12.761 1.00 47.66 90 GLN A CA 1
ATOM 687 C C . GLN A 1 90 ? -0.462 -22.582 12.484 1.00 47.66 90 GLN A C 1
ATOM 689 O O . GLN A 1 90 ? 0.442 -23.402 12.393 1.00 47.66 90 GLN A O 1
ATOM 694 N N . GLY A 1 91 ? -0.246 -21.269 12.549 1.00 37.53 91 GLY A N 1
ATOM 695 C CA . GLY A 1 91 ? 0.944 -20.646 13.114 1.00 37.53 91 GLY A CA 1
ATOM 696 C C . GLY A 1 91 ? 0.527 -19.299 13.695 1.00 37.53 91 GLY A C 1
ATOM 697 O O . GLY A 1 91 ? 0.369 -18.331 12.959 1.00 37.53 91 GLY A O 1
ATOM 698 N N . GLN A 1 92 ? 0.242 -19.256 14.998 1.00 47.56 92 GLN A N 1
ATOM 699 C CA . GLN A 1 92 ? -0.027 -18.011 15.712 1.00 47.56 92 GLN A CA 1
ATOM 700 C C . GLN A 1 92 ? 1.207 -17.108 15.607 1.00 47.56 92 GLN A C 1
ATOM 702 O O . GLN A 1 92 ? 2.271 -17.417 16.132 1.00 47.56 92 GLN A O 1
ATOM 707 N N . SER A 1 93 ? 1.064 -15.969 14.943 1.00 40.50 93 SER A N 1
ATOM 708 C CA . SER A 1 93 ? 1.854 -14.784 15.254 1.00 40.50 93 SER A CA 1
ATOM 709 C C . SER A 1 93 ? 0.851 -13.689 15.555 1.00 40.50 93 SER A C 1
ATOM 711 O O . SER A 1 93 ? 0.147 -13.195 14.677 1.00 40.50 93 SER A O 1
ATOM 713 N N . GLN A 1 94 ? 0.717 -13.435 16.851 1.00 38.12 94 GLN A N 1
ATOM 714 C CA . GLN A 1 94 ? -0.076 -12.376 17.444 1.00 38.12 94 GLN A CA 1
ATOM 715 C C . GLN A 1 94 ? 0.242 -11.038 16.768 1.00 38.12 94 GLN A C 1
ATOM 717 O O . GLN A 1 94 ? 1.342 -10.506 16.896 1.00 38.12 94 GLN A O 1
ATOM 722 N N . VAL A 1 95 ? -0.742 -10.476 16.069 1.00 40.84 95 VAL A N 1
ATOM 723 C CA . VAL A 1 95 ? -0.766 -9.054 15.727 1.00 40.84 95 VAL A CA 1
ATOM 724 C C . VAL A 1 95 ? -1.498 -8.360 16.872 1.00 40.84 95 VAL A C 1
ATOM 726 O O . VAL A 1 95 ? -2.710 -8.220 16.833 1.00 40.84 95 VAL A O 1
ATOM 729 N N . VAL A 1 96 ? -0.766 -7.980 17.920 1.00 44.31 96 VAL A N 1
ATOM 730 C CA . VAL A 1 96 ? -1.310 -7.214 19.066 1.00 44.31 96 VAL A CA 1
ATOM 731 C C . VAL A 1 96 ? -1.132 -5.696 18.867 1.00 44.31 96 VAL A C 1
ATOM 733 O O . VAL A 1 96 ? -1.552 -4.901 19.691 1.00 44.31 96 VAL A O 1
ATOM 736 N N . VAL A 1 97 ? -0.571 -5.246 17.738 1.00 48.19 97 VAL A N 1
ATOM 737 C CA . VAL A 1 97 ? -0.228 -3.819 17.537 1.00 48.19 97 VAL A CA 1
ATOM 738 C C . VAL A 1 97 ? -1.170 -3.082 16.567 1.00 48.19 97 VAL A C 1
ATOM 740 O O . VAL A 1 97 ? -1.192 -1.857 16.555 1.00 48.19 97 VAL A O 1
ATOM 743 N N . GLN A 1 98 ? -1.986 -3.779 15.762 1.00 49.25 98 GLN A N 1
ATOM 744 C CA . GLN A 1 98 ? -2.888 -3.106 14.805 1.00 49.25 98 GLN A CA 1
ATOM 745 C C . GLN A 1 98 ? -4.215 -2.642 15.420 1.00 49.25 98 GLN A C 1
ATOM 747 O O . GLN A 1 98 ? -4.740 -1.620 14.988 1.00 49.25 98 GLN A O 1
ATOM 752 N N . GLU A 1 99 ? -4.728 -3.326 16.445 1.00 49.22 99 GLU A N 1
ATOM 753 C CA . GLU A 1 99 ? -5.995 -2.944 17.082 1.00 49.22 99 GLU A CA 1
ATOM 754 C C . GLU A 1 99 ? -5.839 -1.653 17.903 1.00 49.22 99 GLU A C 1
ATOM 756 O O . GLU A 1 99 ? -6.672 -0.761 17.803 1.00 49.22 99 GLU A O 1
ATOM 761 N N . GLN A 1 100 ? -4.708 -1.466 18.595 1.00 49.94 100 GLN A N 1
ATOM 762 C CA . GLN A 1 100 ? -4.423 -0.234 19.343 1.00 49.94 100 GLN A CA 1
ATOM 763 C C . GLN A 1 100 ? -4.305 1.016 18.450 1.00 49.94 100 GLN A C 1
ATOM 765 O O . GLN A 1 100 ? -4.797 2.075 18.833 1.00 49.94 100 GLN A O 1
ATOM 770 N N . VAL A 1 101 ? -3.701 0.922 17.256 1.00 53.50 101 VAL A N 1
ATOM 771 C CA . VAL A 1 101 ? -3.602 2.074 16.332 1.00 53.50 101 VAL A CA 1
ATOM 772 C C . VAL A 1 101 ? -4.963 2.402 15.705 1.00 53.50 101 VAL A C 1
ATOM 774 O O . VAL A 1 101 ? -5.322 3.575 15.622 1.00 53.50 101 VAL A O 1
ATOM 777 N N . ASP A 1 102 ? -5.752 1.384 15.339 1.00 71.31 102 ASP A N 1
ATOM 778 C CA . ASP A 1 102 ? -7.123 1.572 14.838 1.00 71.31 102 ASP A CA 1
ATOM 779 C C . ASP A 1 102 ? -8.032 2.186 15.920 1.00 71.31 102 ASP A C 1
ATOM 781 O O . ASP A 1 102 ? -8.755 3.145 15.656 1.00 71.31 102 ASP A O 1
ATOM 785 N N . ILE A 1 103 ? -7.920 1.735 17.175 1.00 76.44 103 ILE A N 1
ATOM 786 C CA . ILE A 1 103 ? -8.645 2.319 18.313 1.00 76.44 103 ILE A CA 1
ATOM 787 C C . ILE A 1 103 ? -8.306 3.808 18.484 1.00 76.44 103 ILE A C 1
ATOM 789 O O . ILE A 1 103 ? -9.208 4.627 18.672 1.00 76.44 103 ILE A O 1
ATOM 793 N N . VAL A 1 104 ? -7.031 4.194 18.383 1.00 79.50 104 VAL A N 1
ATOM 794 C CA . VAL A 1 104 ? -6.617 5.605 18.492 1.00 79.50 104 VAL A CA 1
ATOM 795 C C . VAL A 1 104 ? -7.200 6.449 17.351 1.00 79.50 104 VAL A C 1
ATOM 797 O O . VAL A 1 104 ? -7.716 7.545 17.598 1.00 79.50 104 VAL A O 1
ATOM 800 N N . ASP A 1 105 ? -7.201 5.934 16.120 1.00 80.44 105 ASP A N 1
ATOM 801 C CA . ASP A 1 105 ? -7.805 6.608 14.965 1.00 80.44 105 ASP A CA 1
ATOM 802 C C . ASP A 1 105 ? -9.340 6.705 15.075 1.00 80.44 105 ASP A C 1
ATOM 804 O O . ASP A 1 105 ? -9.934 7.718 14.686 1.00 80.44 105 ASP A O 1
ATOM 808 N N . GLN A 1 106 ? -10.003 5.693 15.641 1.00 84.12 106 GLN A N 1
ATOM 809 C CA . GLN A 1 106 ? -11.442 5.714 15.930 1.00 84.12 106 GLN A CA 1
ATOM 810 C C . GLN A 1 106 ? -11.790 6.745 17.009 1.00 84.12 106 GLN A C 1
ATOM 812 O O . GLN A 1 106 ? -12.746 7.506 16.839 1.00 84.12 106 GLN A O 1
ATOM 817 N N . ILE A 1 107 ? -10.984 6.844 18.073 1.00 87.19 107 ILE A N 1
ATOM 818 C CA . ILE A 1 107 ? -11.137 7.875 19.112 1.00 87.19 107 ILE A CA 1
ATOM 819 C C . ILE A 1 107 ? -10.987 9.279 18.504 1.00 87.19 107 ILE A C 1
ATOM 821 O O . ILE A 1 107 ? -11.733 10.192 18.868 1.00 87.19 107 ILE A O 1
ATOM 825 N N . LYS A 1 108 ? -10.076 9.456 17.540 1.00 87.69 108 LYS A N 1
ATOM 826 C CA . LYS A 1 108 ? -9.895 10.730 16.831 1.00 87.69 108 LYS A CA 1
ATOM 827 C C . LYS A 1 108 ? -11.108 11.105 15.970 1.00 87.69 108 LYS A C 1
ATOM 829 O O . LYS A 1 108 ? -11.555 12.242 16.021 1.00 87.69 108 LYS A O 1
ATOM 834 N N . LYS A 1 109 ? -11.702 10.155 15.243 1.00 88.69 109 LYS A N 1
ATOM 835 C CA . LYS A 1 109 ? -12.945 10.405 14.482 1.00 88.69 109 LYS A CA 1
ATOM 836 C C . LYS A 1 109 ? -14.128 10.734 15.394 1.00 88.69 109 LYS A C 1
ATOM 838 O O . LYS A 1 109 ? -14.934 11.599 15.069 1.00 88.69 109 LYS A O 1
ATOM 843 N N . LEU A 1 110 ? -14.233 10.072 16.548 1.00 86.62 110 LEU A N 1
ATOM 844 C CA . LEU A 1 110 ? -15.282 10.372 17.524 1.00 86.62 110 LEU A CA 1
ATOM 845 C C . LEU A 1 110 ? -15.180 11.810 18.054 1.00 86.62 110 LEU A C 1
ATOM 847 O O . LEU A 1 110 ? -16.211 12.453 18.243 1.00 86.62 110 LEU A O 1
ATOM 851 N N . SER A 1 111 ? -13.965 12.336 18.257 1.00 87.50 111 SER A N 1
ATOM 852 C CA . SER A 1 111 ? -13.793 13.719 18.721 1.00 87.50 111 SER A CA 1
ATOM 853 C C . SER A 1 111 ? -14.177 14.737 17.645 1.00 87.50 111 SER A C 1
ATOM 855 O O . SER A 1 111 ? -14.786 15.756 17.961 1.00 87.50 111 SER A O 1
ATOM 857 N N . GLU A 1 112 ? -13.909 14.438 16.372 1.00 89.94 112 GLU A N 1
ATOM 858 C CA . GLU A 1 112 ? -14.362 15.249 15.236 1.00 89.94 112 GLU A CA 1
ATOM 859 C C . GLU A 1 112 ? -15.895 15.308 15.157 1.00 89.94 112 GLU A C 1
ATOM 861 O O . GLU A 1 112 ? -16.456 16.391 14.994 1.00 89.94 112 GLU A O 1
ATOM 866 N N . LEU A 1 113 ? -16.585 14.177 15.349 1.00 88.56 113 LEU A N 1
ATOM 867 C CA . LEU A 1 113 ? -18.053 14.125 15.333 1.00 88.56 113 LEU A CA 1
ATOM 868 C C . LEU A 1 113 ? -18.694 14.865 16.519 1.00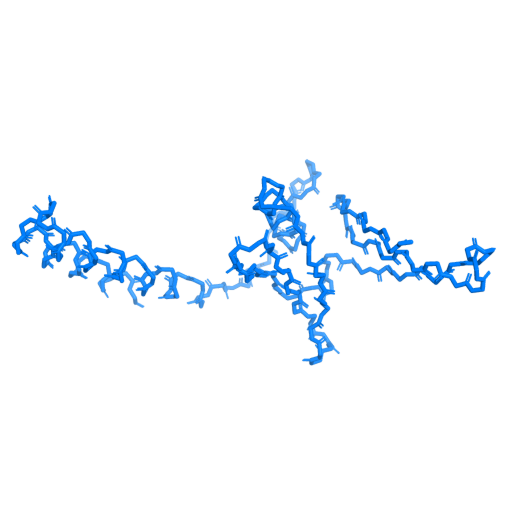 88.56 113 LEU A C 1
ATOM 870 O O . LEU A 1 113 ? -19.721 15.522 16.343 1.00 88.56 113 LEU A O 1
ATOM 874 N N . LYS A 1 114 ? -18.077 14.798 17.706 1.00 89.06 114 LYS A N 1
ATOM 875 C CA . LYS A 1 114 ? -18.472 15.609 18.868 1.00 89.06 114 LYS A CA 1
ATOM 876 C C . LYS A 1 114 ? -18.322 17.102 18.562 1.00 89.06 114 LYS A C 1
ATOM 878 O O . LYS A 1 114 ? -19.256 17.871 18.762 1.00 89.06 114 LYS A O 1
ATOM 883 N N . ASN A 1 115 ? -17.161 17.516 18.051 1.00 87.94 115 ASN A N 1
ATOM 884 C CA . ASN A 1 115 ? -16.891 18.921 17.731 1.00 87.94 115 ASN A CA 1
ATOM 885 C C . ASN A 1 115 ? -17.817 19.459 16.629 1.00 87.94 115 ASN A C 1
ATOM 887 O O . ASN A 1 115 ? -18.128 20.646 16.614 1.00 87.94 115 ASN A O 1
ATOM 891 N N . ALA A 1 116 ? -18.281 18.586 15.731 1.00 89.88 116 ALA A N 1
ATOM 892 C CA . ALA A 1 116 ? -19.283 18.906 14.719 1.00 89.88 116 ALA A CA 1
ATOM 893 C C . ALA A 1 116 ? -20.723 18.989 15.271 1.00 89.88 116 ALA A C 1
ATOM 895 O O . ALA A 1 116 ? -21.639 19.296 14.511 1.00 89.88 116 ALA A O 1
ATOM 896 N N . GLY A 1 117 ? -20.945 18.702 16.560 1.00 85.69 117 GLY A N 1
ATOM 897 C CA . GLY A 1 117 ? -22.268 18.705 17.190 1.00 85.69 117 GLY A CA 1
ATOM 898 C C . GLY A 1 117 ? -23.173 17.543 16.766 1.00 85.69 117 GLY A C 1
ATOM 899 O O . GLY A 1 117 ? -24.376 17.597 16.995 1.00 85.69 117 GLY A O 1
ATOM 900 N N . ILE A 1 118 ? -22.613 16.506 16.129 1.00 90.38 118 ILE A N 1
ATOM 901 C CA . ILE A 1 118 ? -23.348 15.313 15.669 1.00 90.38 118 ILE A CA 1
ATOM 902 C C . ILE A 1 118 ? -23.553 14.324 16.822 1.00 90.38 118 ILE A C 1
ATOM 904 O O . ILE A 1 118 ? -24.545 13.602 16.856 1.00 90.38 118 ILE A O 1
ATOM 908 N N . LEU A 1 119 ? -22.598 14.288 17.751 1.00 81.56 119 LEU A N 1
ATOM 909 C CA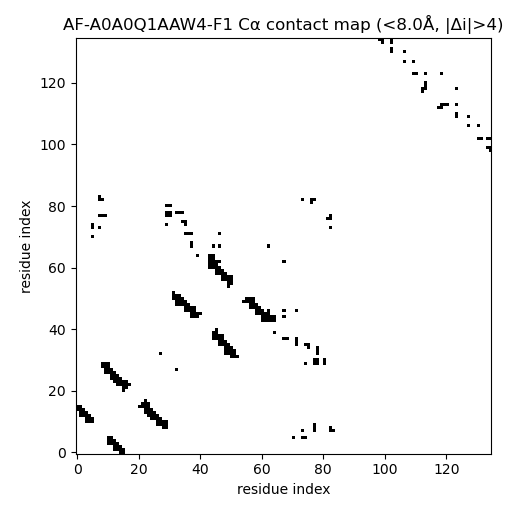 . LEU A 1 119 ? -22.619 13.469 18.958 1.00 81.56 119 LEU A CA 1
ATOM 910 C C . LEU A 1 119 ? -22.719 14.374 20.183 1.00 81.56 119 LEU A C 1
ATOM 912 O O . LEU A 1 119 ? -22.034 15.397 20.260 1.00 81.56 119 LEU A O 1
ATOM 916 N N . SER A 1 120 ? -23.535 13.963 21.150 1.00 86.38 120 SER A N 1
ATOM 917 C CA . SER A 1 120 ? -23.556 14.588 22.472 1.00 86.38 120 SER A CA 1
ATOM 918 C C . SER A 1 120 ? -22.300 14.225 23.282 1.00 86.38 120 SER A C 1
ATOM 920 O O . SER A 1 120 ? -21.595 13.257 22.978 1.00 86.38 120 SER A O 1
ATOM 922 N N . GLU A 1 121 ? -22.005 15.007 24.325 1.00 84.56 121 GLU A N 1
ATOM 923 C CA . GLU A 1 121 ? -20.855 14.763 25.211 1.00 84.56 121 GLU A CA 1
ATOM 924 C C . GLU A 1 121 ? -20.922 13.370 25.859 1.00 84.56 121 GLU A C 1
ATOM 926 O O . GLU A 1 121 ? -19.940 12.626 25.845 1.00 84.56 121 GLU A O 1
ATOM 931 N N . ASP A 1 122 ? -22.103 12.981 26.341 1.00 86.69 122 ASP A N 1
ATOM 932 C CA . ASP A 1 122 ? -22.317 11.721 27.058 1.00 86.69 122 ASP A CA 1
ATOM 933 C C . ASP A 1 122 ? -22.112 10.495 26.150 1.00 86.69 122 ASP A C 1
ATOM 935 O O . ASP A 1 122 ? -21.510 9.485 26.543 1.00 86.69 122 ASP A O 1
ATOM 939 N N . GLU A 1 123 ? -22.568 10.582 24.897 1.00 87.56 123 GLU A N 1
ATOM 940 C CA . GLU A 1 123 ? -22.376 9.526 23.899 1.00 87.56 123 GLU A CA 1
ATOM 941 C C . GLU A 1 123 ? -20.9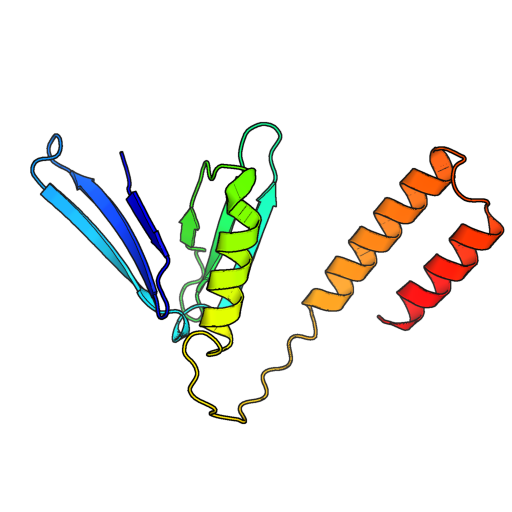05 9.390 23.493 1.00 87.56 123 GLU A C 1
ATOM 943 O O . GLU A 1 123 ? -20.405 8.273 23.302 1.00 87.56 123 GLU A O 1
ATOM 948 N N . PHE A 1 124 ? -20.196 10.518 23.385 1.00 91.19 124 PHE A N 1
ATOM 949 C CA . PHE A 1 124 ? -18.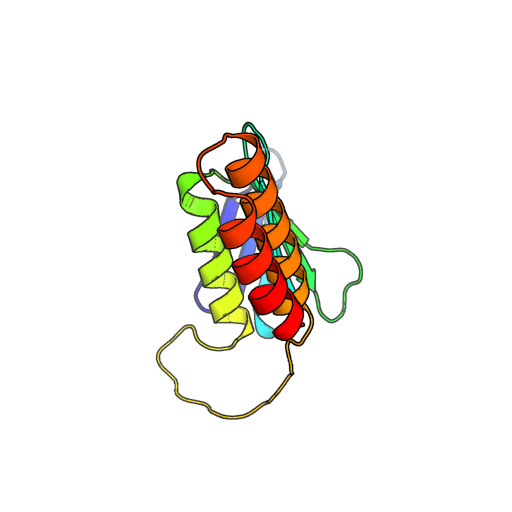763 10.532 23.116 1.00 91.19 124 PHE A CA 1
ATOM 950 C C . PHE A 1 124 ? -17.977 9.871 24.255 1.00 91.19 124 PHE A C 1
ATOM 952 O O . PHE A 1 124 ? -17.148 8.994 23.996 1.00 91.19 124 PHE A O 1
ATOM 959 N N . GLU A 1 125 ? -18.248 10.234 25.512 1.00 88.62 125 GLU A N 1
ATOM 960 C CA . GLU A 1 125 ? -17.553 9.654 26.664 1.00 88.62 125 GLU A CA 1
ATOM 961 C C . GLU A 1 125 ? -17.777 8.145 26.788 1.00 88.62 125 GLU A C 1
ATOM 963 O O . GLU A 1 125 ? -16.829 7.396 27.049 1.00 88.62 125 GLU A O 1
ATOM 968 N N . THR A 1 126 ? -19.011 7.691 26.562 1.00 90.56 126 THR A N 1
ATOM 969 C CA . THR A 1 126 ? -19.369 6.269 26.635 1.00 90.56 126 THR A CA 1
ATOM 970 C C . THR A 1 126 ? -18.590 5.459 25.599 1.00 90.56 126 THR A C 1
ATOM 972 O O . THR A 1 126 ? -17.915 4.486 25.944 1.00 90.56 126 THR A O 1
ATOM 975 N N . LYS A 1 127 ? -18.595 5.906 24.336 1.00 88.25 127 LYS A N 1
ATOM 976 C CA . LYS A 1 127 ? -17.870 5.230 23.248 1.00 88.25 127 LYS A CA 1
ATOM 977 C C . LYS A 1 127 ? -16.354 5.312 23.420 1.00 88.25 127 LYS A C 1
ATOM 979 O O . LYS A 1 127 ? -15.657 4.343 23.134 1.00 88.25 127 LYS A O 1
ATOM 984 N N . LYS A 1 128 ? -15.826 6.430 23.931 1.00 87.88 128 LYS A N 1
ATOM 985 C CA . LYS A 1 128 ? -14.396 6.573 24.241 1.00 87.88 128 LYS A CA 1
ATOM 986 C C . LYS A 1 128 ? -13.955 5.583 25.321 1.00 87.88 128 LYS A C 1
ATOM 988 O O . LYS A 1 128 ? -12.917 4.951 25.154 1.00 87.88 128 LYS A O 1
ATOM 993 N N . LYS A 1 129 ? -14.725 5.427 26.405 1.00 88.56 129 LYS A N 1
ATOM 994 C CA . LYS A 1 129 ? -14.431 4.447 27.467 1.00 88.56 129 LYS A CA 1
ATOM 995 C C . LYS A 1 129 ? -14.472 3.013 26.942 1.00 88.56 129 LYS A C 1
ATOM 997 O O . LYS A 1 129 ? -13.579 2.239 27.261 1.00 88.56 129 LYS A O 1
ATOM 1002 N N . GLU A 1 130 ? -15.457 2.681 26.108 1.00 87.06 130 GLU A N 1
ATOM 1003 C CA . GLU A 1 130 ? -15.561 1.352 25.492 1.00 87.06 130 GLU A CA 1
ATOM 1004 C C . GLU A 1 130 ? -14.354 1.040 24.596 1.00 87.06 130 GLU A C 1
ATOM 1006 O O . GLU A 1 130 ? -13.794 -0.052 24.661 1.00 87.06 130 GLU A O 1
ATOM 1011 N N . LEU A 1 131 ? -13.925 2.008 23.783 1.00 84.88 131 LEU A N 1
ATOM 1012 C CA . LEU A 1 131 ? -12.765 1.855 22.910 1.00 84.88 131 LEU A CA 1
ATOM 1013 C C . LEU A 1 131 ? -11.451 1.766 23.697 1.00 84.88 131 LEU A C 1
ATOM 1015 O O . LEU A 1 131 ? -10.611 0.935 23.371 1.00 84.88 131 LEU A O 1
ATOM 1019 N N . LEU A 1 132 ? -11.290 2.555 24.764 1.00 83.12 132 LEU A N 1
ATOM 1020 C CA . LEU A 1 132 ? -10.123 2.472 25.649 1.00 83.12 132 LEU A CA 1
ATOM 1021 C C . LEU A 1 132 ? -10.056 1.152 26.430 1.00 83.12 132 LEU A C 1
ATOM 1023 O O . LEU A 1 132 ? -8.965 0.721 26.771 1.00 83.12 132 LEU A O 1
ATOM 1027 N N . ALA A 1 133 ? -11.189 0.503 26.706 1.00 85.38 133 ALA A N 1
ATOM 1028 C CA . ALA A 1 133 ? -11.222 -0.800 27.373 1.00 85.38 133 ALA A CA 1
ATOM 1029 C C . ALA A 1 133 ? -10.801 -1.971 26.462 1.00 85.38 133 ALA A C 1
ATOM 1031 O O . ALA A 1 133 ? -10.588 -3.076 26.957 1.00 85.38 133 ALA A O 1
ATOM 1032 N N . LYS A 1 134 ? -10.712 -1.744 25.142 1.00 77.00 134 LYS A N 1
ATOM 1033 C CA . LYS A 1 134 ? -10.235 -2.722 24.147 1.00 77.00 134 LYS A CA 1
ATOM 1034 C C . LYS A 1 134 ? -8.725 -2.616 23.873 1.00 77.00 134 LYS A C 1
ATOM 1036 O O . LYS A 1 134 ? -8.215 -3.375 23.055 1.00 77.00 134 LYS A O 1
ATOM 1041 N N . ILE A 1 135 ? -8.041 -1.667 24.520 1.00 67.75 135 ILE A N 1
ATOM 1042 C CA . ILE A 1 135 ? -6.578 -1.467 24.489 1.00 67.75 135 ILE A CA 1
ATOM 1043 C C . ILE A 1 135 ? -5.900 -2.419 25.467 1.00 67.75 135 ILE A C 1
ATOM 1045 O O . ILE A 1 135 ? -4.797 -2.887 25.100 1.00 67.75 135 ILE A O 1
#

pLDDT: mean 83.45, std 15.12, range [37.53, 95.44]

Sequence (135 aa):
MESIFVTDNRIIKMTPTTLGLRANITDHLYSDMANANLKKGILATDLFINMRHNPQPFMIKNIPKDGANDILKTIQMGIAGRIGGGKKSQGQSQVVVQEQVDIVDQIKKLSELKNAGILSEDEFETKKKELLAKI

Mean predicted aligned error: 13.62 Å

Foldseek 3Di:
DWDWDQDLFWIWIWAADDVNPDTDIDIDGLCQWPAKDWDDDPQAIKIWTHGPPDRHTDIDPRHHPVCPVVSRVSSRCNNVVNRDPDDDDDDDDDPPPPLVVVLVVVLVVLVVCVVVVNDPPVRNVVVNVVSVVVD

Nearest PDB structures 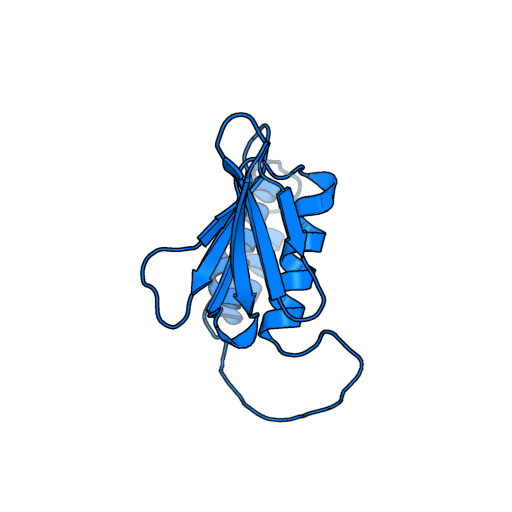(foldseek):
  5umr-assembly1_A  TM=8.161E-01  e=1.902E-02  Homo sapiens
  5ukl-assembly1_A  TM=6.364E-01  e=2.550E-02  Homo sapiens
  3uzs-assembly1_A  TM=5.523E-01  e=6.242E-03  Bos taurus
  7k7l-assembly1_A  TM=5.720E-01  e=5.467E-02  Homo sapiens
  6u7c-assembly1_A  TM=5.670E-01  e=5.797E-02  Homo sapiens

Secondary structure (DSSP, 8-state):
--EEEE-SSEEEEEEEEGGGTEEEEEEEEGGGEEEEEEEE-SS-EEEEEEETTEEEEEEEEEE-HHHHHHHHHHHHHHHTT-SSS-----------SHHHHHHHHHHHHHHHHHHTTSS-HHHHHHHHHHHHTT-

Radius of gyration: 19.26 Å; Cα contacts (8 Å, |Δi|>4): 173; chains: 1; bounding box: 41×44×52 Å

Solvent-accessible surface area (backbone atoms only — not comparable to full-atom values): 8005 Å² total; per-residue (Å²): 121,72,47,77,47,81,61,62,60,36,38,37,43,38,38,59,35,78,97,63,79,41,64,51,76,48,80,44,50,23,84,52,40,67,50,74,48,75,50,80,54,96,85,34,24,31,40,41,31,38,37,70,90,39,95,68,59,52,72,47,72,73,35,58,68,88,54,44,64,59,53,52,51,51,52,53,34,22,48,70,60,62,48,63,96,61,91,75,84,88,78,92,74,85,78,79,65,61,61,51,55,50,43,52,54,50,50,52,52,49,51,53,37,37,75,69,65,77,38,56,72,69,60,46,53,53,52,46,52,57,49,61,73,74,101